Protein AF-A0A842MGD8-F1 (afdb_monomer)

Foldseek 3Di:
DPPVVVVVVVVQVCQQLVVLVVVCVQLVVLVWHKDQPPPDVVLAARMWIDDPVQLEIEREHEGEDQDQKDKDFLSNVVSSVVVQVVSVSRVHYWYKYKYWHDQWHDDPPDTDGDDIDIFIFTDDPVCSVVCHRHMDMQGNPPGDDGHGDDDSGDDPPDDPPDDPDDDDDDDDDD

Sequence (174 aa):
MGDDSAHVSRIRKSRGQGFERDLVKRYRAAGWWSYRTGGNSAYLPDVMATNDSTGELDVVEAKAGAKDHLYVEWDQIERDIFLINGFKRYPKRRIVLAFKFLSKKRKGDGYLRRELREFYKIVPEEMWDSLRGQTICCHYERGNDLPDYSPPFKIKGKRESGAIGSEEDAEIGD

Secondary structure (DSSP, 8-state):
--HHHHHHHHHHHHHHHHHHHHHHHHHHHTT-EEEE---GGGT--SEEEEETTTTEEEEEEEEEESSSEEEE-HHHHHHHHHHHHH-TTSS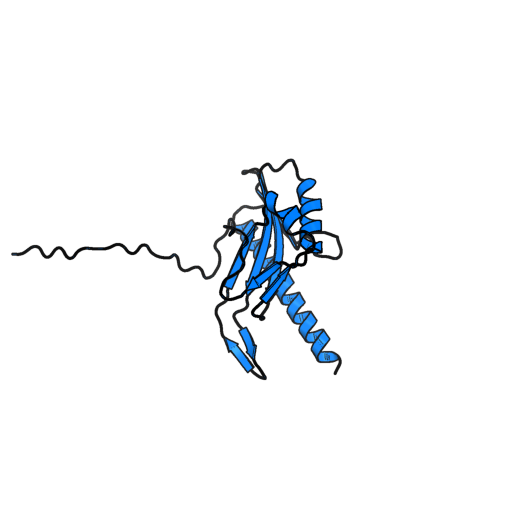EEEEEEEEEE-SEEEETTEEEE---EEEEEEE-GGGTTTTTTPPEEEETTTB-SSPBP--SSPPTT-----------------

Radius of gyration: 19.67 Å; Cα contacts (8 Å, |Δi|>4): 277; chains: 1; bounding box: 51×60×60 Å

Mean predicted aligned error: 8.24 Å

Nearest PDB structures (foldseek):
  1ob8-assembly2_B  TM=8.135E-01  e=5.469E-08  Saccharolobus solfataricus
  1ob9-assembly1_A-2  TM=8.015E-01  e=6.224E-08  Saccharolobus solfataricus
  1ob8-assembly1_A  TM=8.127E-01  e=7.083E-08  Saccharolobus solfataricus
  3ebc-assembly1_A  TM=4.417E-01  e=3.557E-02  Haemophilus influenzae
  7ewx-assembly2_B  TM=4.228E-01  e=2.475E-01  Ebinur lake virus

pLDDT: mean 85.94, std 19.07, range [32.75, 98.62]

Solvent-accessible surface area (backbone atoms only — not comparable to full-atom values): 10153 Å² total; per-residue (Å²): 137,70,64,64,57,56,52,52,50,51,52,46,49,51,45,28,57,49,49,50,54,47,50,30,52,40,39,40,74,51,72,25,51,49,41,74,57,77,26,76,92,70,70,38,44,40,30,42,34,38,32,83,92,79,29,35,35,40,42,29,45,65,46,44,43,48,59,60,64,49,74,47,53,32,74,60,53,53,37,46,51,61,53,58,69,71,48,69,89,34,85,42,71,43,45,33,44,37,37,38,35,46,35,56,22,81,50,88,98,46,71,45,79,52,71,57,45,71,48,43,26,39,60,56,78,91,45,51,76,78,46,60,84,40,70,48,62,35,34,71,91,76,44,53,92,55,53,78,44,85,67,84,44,88,69,80,78,71,74,78,82,71,78,84,75,85,78,79,88,79,86,76,87,132

Structure (mmCIF, N/CA/C/O backbone):
data_AF-A0A842MGD8-F1
#
_entry.id   AF-A0A842MGD8-F1
#
loop_
_atom_site.group_PDB
_atom_site.id
_atom_site.type_symbol
_atom_site.label_atom_id
_atom_site.label_alt_id
_atom_site.label_comp_id
_atom_site.label_asym_id
_atom_site.label_entity_id
_atom_site.label_seq_id
_atom_site.pdbx_PDB_ins_code
_atom_site.Cartn_x
_atom_site.Cartn_y
_atom_site.Cartn_z
_atom_site.occupancy
_atom_site.B_iso_or_equiv
_atom_site.auth_seq_id
_atom_site.auth_comp_id
_atom_site.auth_asym_id
_atom_site.auth_atom_id
_atom_site.pdbx_PDB_model_num
ATOM 1 N N . MET A 1 1 ? 7.700 5.452 -34.662 1.00 44.50 1 MET A N 1
ATOM 2 C CA . MET A 1 1 ? 8.159 5.746 -33.280 1.00 44.50 1 MET A CA 1
ATOM 3 C C . MET A 1 1 ? 7.033 5.825 -32.228 1.00 44.50 1 MET A C 1
ATOM 5 O O . MET A 1 1 ? 7.358 5.961 -31.058 1.00 44.50 1 MET A O 1
ATOM 9 N N . GLY A 1 2 ? 5.737 5.691 -32.570 1.00 46.72 2 GLY A N 1
ATOM 10 C CA . GLY A 1 2 ? 4.627 5.771 -31.591 1.00 46.72 2 GLY A CA 1
ATOM 11 C C . GLY A 1 2 ? 4.174 4.450 -30.937 1.00 46.72 2 GLY A C 1
ATOM 12 O O . GLY A 1 2 ? 3.557 4.484 -29.876 1.00 46.72 2 GLY A O 1
ATOM 13 N N . ASP A 1 3 ? 4.500 3.296 -31.526 1.00 53.97 3 ASP A N 1
ATOM 14 C CA . ASP A 1 3 ? 3.914 1.993 -31.151 1.00 53.97 3 ASP A CA 1
ATOM 15 C C . ASP A 1 3 ? 4.561 1.360 -29.893 1.00 53.97 3 ASP A C 1
ATOM 17 O O . ASP A 1 3 ? 3.893 0.773 -29.036 1.00 53.97 3 ASP A O 1
ATOM 21 N N . ASP A 1 4 ? 5.862 1.595 -29.685 1.00 62.62 4 ASP A N 1
ATOM 22 C CA . ASP A 1 4 ? 6.608 1.062 -28.534 1.00 62.62 4 ASP A CA 1
ATOM 23 C C . ASP A 1 4 ? 6.161 1.653 -27.186 1.00 62.62 4 ASP A C 1
ATOM 25 O O . ASP A 1 4 ? 6.124 0.953 -26.170 1.00 62.62 4 ASP A O 1
ATOM 29 N N . SER A 1 5 ? 5.785 2.936 -27.150 1.00 67.50 5 SER A N 1
ATOM 30 C CA . SER A 1 5 ? 5.379 3.616 -25.909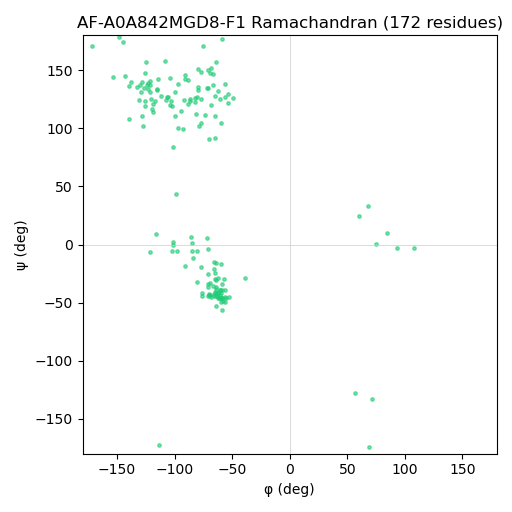 1.00 67.50 5 SER A CA 1
ATOM 31 C C . SER A 1 5 ? 4.025 3.112 -25.397 1.00 67.50 5 SER A C 1
ATOM 33 O O . SER A 1 5 ? 3.871 2.796 -24.210 1.00 67.50 5 SER A O 1
ATOM 35 N N . ALA A 1 6 ? 3.055 2.943 -26.303 1.00 71.25 6 ALA A N 1
ATOM 36 C CA . ALA A 1 6 ? 1.742 2.389 -25.987 1.00 71.25 6 ALA A CA 1
ATOM 37 C C . ALA A 1 6 ? 1.850 0.931 -25.513 1.00 71.25 6 ALA A C 1
ATOM 39 O O . ALA A 1 6 ? 1.243 0.545 -24.506 1.00 71.25 6 ALA A O 1
ATOM 40 N N . HIS A 1 7 ? 2.697 0.137 -26.174 1.00 74.88 7 HIS A N 1
ATOM 41 C CA . HIS A 1 7 ? 2.965 -1.242 -25.788 1.00 74.88 7 HIS A CA 1
ATOM 42 C C . HIS A 1 7 ? 3.596 -1.349 -24.386 1.00 74.88 7 HIS A C 1
ATOM 44 O O . HIS A 1 7 ? 3.125 -2.119 -23.539 1.00 74.88 7 HIS A O 1
ATOM 50 N N . VAL A 1 8 ? 4.609 -0.525 -24.092 1.00 75.06 8 VAL A N 1
ATOM 51 C CA . VAL A 1 8 ? 5.249 -0.457 -22.766 1.00 75.06 8 VAL A CA 1
ATOM 52 C C . VAL A 1 8 ? 4.256 -0.013 -21.687 1.00 75.06 8 VAL A C 1
ATOM 54 O O . VAL A 1 8 ? 4.231 -0.599 -20.600 1.00 75.06 8 VAL A O 1
ATOM 57 N N . SER A 1 9 ? 3.409 0.976 -21.978 1.00 72.81 9 SER A N 1
ATOM 58 C CA . SER A 1 9 ? 2.351 1.437 -21.071 1.00 72.81 9 SER A CA 1
ATOM 59 C C . SER A 1 9 ? 1.359 0.316 -20.737 1.00 72.81 9 SER A C 1
ATOM 61 O O . SER A 1 9 ? 1.092 0.044 -19.562 1.00 72.81 9 SER A O 1
ATOM 63 N N . ARG A 1 10 ? 0.900 -0.432 -21.750 1.00 78.38 10 ARG A N 1
ATOM 64 C CA . ARG A 1 10 ? -0.008 -1.577 -21.579 1.00 78.38 10 ARG A CA 1
ATOM 65 C C . ARG A 1 10 ? 0.598 -2.672 -20.704 1.00 78.38 10 ARG A C 1
ATOM 67 O O . ARG A 1 10 ? -0.073 -3.186 -19.810 1.00 78.38 10 ARG A O 1
ATOM 74 N N . ILE A 1 11 ? 1.875 -2.999 -20.911 1.00 73.44 11 ILE A N 1
ATOM 75 C CA . ILE A 1 11 ? 2.594 -3.981 -20.085 1.00 73.44 11 ILE A CA 1
ATOM 76 C C . ILE A 1 11 ? 2.692 -3.510 -18.629 1.00 73.44 11 ILE A C 1
ATOM 78 O O . ILE A 1 11 ? 2.459 -4.301 -17.713 1.00 73.44 11 ILE A O 1
ATOM 82 N N . ARG A 1 12 ? 3.024 -2.235 -18.388 1.00 76.38 12 ARG A N 1
ATOM 83 C CA . ARG A 1 12 ? 3.081 -1.668 -17.028 1.00 76.38 12 ARG A CA 1
ATOM 84 C C . ARG A 1 12 ? 1.717 -1.737 -16.344 1.00 76.38 12 ARG A C 1
ATOM 86 O O . ARG A 1 12 ? 1.642 -2.216 -15.216 1.00 76.38 12 ARG A O 1
ATOM 93 N N . LYS A 1 13 ? 0.650 -1.352 -17.050 1.00 78.25 13 LYS A N 1
ATOM 94 C CA . LYS A 1 13 ? -0.730 -1.424 -16.553 1.00 78.25 13 LYS A CA 1
ATOM 95 C C . LYS A 1 13 ? -1.137 -2.858 -16.215 1.00 78.25 13 LYS A C 1
ATOM 97 O O . LYS A 1 13 ? -1.642 -3.105 -15.129 1.00 78.25 13 LYS A O 1
ATOM 102 N N . SER A 1 14 ? -0.845 -3.816 -17.095 1.00 80.81 14 SER A N 1
ATOM 103 C CA . SER A 1 14 ? -1.124 -5.236 -16.846 1.00 80.81 14 SER A CA 1
ATOM 104 C C . SER A 1 14 ? -0.385 -5.769 -15.611 1.00 80.81 14 SER A C 1
ATOM 106 O O . SER A 1 14 ? -0.969 -6.517 -14.829 1.00 80.81 14 SER A O 1
ATOM 108 N N . ARG A 1 15 ? 0.871 -5.358 -15.391 1.00 85.75 15 ARG A N 1
ATOM 109 C CA . ARG A 1 15 ? 1.654 -5.743 -14.204 1.00 85.75 15 ARG A CA 1
ATOM 110 C C . ARG A 1 15 ? 1.074 -5.170 -12.911 1.00 85.75 15 ARG A C 1
ATOM 112 O O . ARG A 1 15 ? 0.973 -5.919 -11.944 1.00 85.75 15 ARG A O 1
ATOM 119 N N . GLY A 1 16 ? 0.682 -3.893 -12.911 1.00 85.75 16 GLY A N 1
ATOM 120 C CA . GLY A 1 16 ? -0.007 -3.254 -11.781 1.00 85.75 16 GLY A CA 1
ATOM 121 C C . GLY A 1 16 ? -1.308 -3.980 -11.444 1.00 85.75 16 GLY A C 1
ATOM 122 O O . GLY A 1 16 ? -1.423 -4.573 -10.377 1.00 85.75 16 GLY A O 1
ATOM 123 N N . GLN A 1 17 ? -2.198 -4.116 -12.431 1.00 88.69 17 GLN A N 1
ATOM 124 C CA . GLN A 1 17 ? -3.474 -4.820 -12.264 1.00 88.69 17 GLN A CA 1
ATOM 125 C C . GLN A 1 17 ? -3.302 -6.285 -11.841 1.00 88.69 17 GLN A C 1
ATOM 127 O O . GLN A 1 17 ? -4.132 -6.836 -11.117 1.00 88.69 17 GLN A O 1
ATOM 132 N N . GLY A 1 18 ? -2.240 -6.944 -12.308 1.00 93.69 18 GLY A N 1
ATOM 133 C CA . GLY A 1 18 ? -1.882 -8.292 -11.883 1.00 93.69 18 GLY A CA 1
ATOM 134 C C . GLY A 1 18 ? -1.491 -8.352 -10.407 1.00 93.69 18 GLY A C 1
ATOM 135 O O . GLY A 1 18 ? -1.906 -9.277 -9.712 1.00 93.69 18 GLY A O 1
ATOM 136 N N . PHE A 1 19 ? -0.734 -7.366 -9.918 1.00 95.56 19 PHE A N 1
ATOM 137 C CA . PHE A 1 19 ? -0.349 -7.282 -8.512 1.00 95.56 19 PHE A CA 1
ATOM 138 C C . PHE A 1 19 ? -1.540 -6.966 -7.603 1.00 95.56 19 PHE A C 1
ATOM 140 O O . PHE A 1 19 ? -1.733 -7.666 -6.616 1.00 95.56 19 PHE A O 1
ATOM 147 N N . GLU A 1 20 ? -2.408 -6.030 -7.984 1.00 95.75 20 GLU A N 1
ATOM 148 C CA . GLU A 1 20 ? -3.653 -5.741 -7.255 1.00 95.75 20 GLU A CA 1
ATOM 149 C C . GLU A 1 20 ? -4.528 -6.997 -7.087 1.00 95.75 20 GLU A C 1
ATOM 151 O O . GLU A 1 20 ? -5.019 -7.303 -6.001 1.00 95.75 20 GLU A O 1
ATOM 156 N N . ARG A 1 21 ? -4.706 -7.780 -8.164 1.00 96.38 21 ARG A N 1
ATOM 157 C CA . ARG A 1 21 ? -5.477 -9.037 -8.119 1.00 96.38 21 ARG A CA 1
ATOM 158 C C . ARG A 1 21 ? -4.833 -10.078 -7.205 1.00 96.38 21 ARG A C 1
ATOM 160 O O . ARG A 1 21 ? -5.548 -10.858 -6.581 1.00 96.38 21 ARG A O 1
ATOM 167 N N . ASP A 1 22 ? -3.507 -10.130 -7.173 1.00 97.12 22 ASP A N 1
ATOM 168 C CA . ASP A 1 22 ? -2.735 -11.026 -6.310 1.00 97.12 22 ASP A CA 1
ATOM 169 C C . ASP A 1 22 ? -2.890 -10.624 -4.834 1.00 97.12 22 ASP A C 1
ATOM 171 O O . ASP A 1 22 ? -3.210 -11.481 -4.017 1.00 97.12 22 ASP A O 1
ATOM 175 N N . LEU A 1 23 ? -2.802 -9.330 -4.505 1.00 97.75 23 LEU A N 1
ATOM 176 C CA . LEU A 1 23 ? -3.056 -8.814 -3.152 1.00 97.75 23 LEU A CA 1
ATOM 177 C C . LEU A 1 23 ? -4.452 -9.192 -2.650 1.00 97.75 23 LEU A C 1
ATOM 179 O O . LEU A 1 23 ? -4.567 -9.784 -1.579 1.00 97.75 23 LEU A O 1
ATOM 183 N N . VAL A 1 24 ? -5.499 -8.960 -3.451 1.00 98.25 24 VAL A N 1
ATOM 184 C CA . VAL A 1 24 ? -6.872 -9.348 -3.081 1.00 98.25 24 VAL A CA 1
ATOM 185 C C . VAL A 1 24 ? -6.979 -10.839 -2.771 1.00 98.25 24 VAL A C 1
ATOM 187 O O . VAL A 1 24 ? -7.589 -11.227 -1.776 1.00 98.25 24 VAL A O 1
ATOM 190 N N . LYS A 1 25 ? -6.378 -11.698 -3.603 1.00 98.25 25 LYS A N 1
ATOM 191 C CA . LYS A 1 25 ? -6.383 -13.149 -3.366 1.00 98.25 25 LYS A CA 1
ATOM 192 C C . LYS A 1 25 ? -5.671 -13.512 -2.065 1.00 98.25 25 LYS A C 1
ATOM 194 O O . LYS A 1 25 ? -6.159 -14.376 -1.345 1.00 98.25 25 LYS A O 1
ATOM 199 N N . ARG A 1 26 ? -4.539 -12.871 -1.768 1.00 98.06 26 ARG A N 1
ATOM 200 C CA . ARG A 1 26 ? -3.745 -13.145 -0.564 1.00 98.06 26 ARG A CA 1
ATOM 201 C C . ARG A 1 26 ? -4.446 -12.678 0.712 1.00 98.06 26 ARG A C 1
ATOM 203 O O . ARG A 1 26 ? -4.488 -13.449 1.662 1.00 98.06 26 ARG A O 1
ATOM 210 N N . TYR A 1 27 ? -5.059 -11.492 0.716 1.00 98.44 27 TYR A N 1
ATOM 211 C CA . TYR A 1 27 ? -5.915 -11.044 1.823 1.00 98.44 27 TYR A CA 1
ATOM 212 C C . TYR A 1 27 ? -7.077 -12.016 2.062 1.00 98.44 27 TYR A C 1
ATOM 214 O O . TYR A 1 27 ? -7.274 -12.475 3.183 1.00 98.44 27 TYR A O 1
ATOM 222 N N . ARG A 1 28 ? -7.792 -12.414 1.000 1.00 98.25 28 ARG A N 1
ATOM 223 C CA . ARG A 1 28 ? -8.892 -13.390 1.107 1.00 98.25 28 ARG A CA 1
ATOM 224 C C . ARG A 1 28 ? -8.437 -14.739 1.649 1.00 98.25 28 ARG A C 1
ATOM 226 O O . ARG A 1 28 ? -9.111 -15.314 2.495 1.00 98.25 28 ARG A O 1
ATOM 233 N N . ALA A 1 29 ? -7.281 -15.228 1.208 1.00 97.75 29 ALA A N 1
ATOM 234 C CA . ALA A 1 29 ? -6.696 -16.461 1.731 1.00 97.75 29 ALA A CA 1
ATOM 235 C C . ALA A 1 29 ? -6.300 -16.356 3.216 1.00 97.75 29 ALA A C 1
ATOM 237 O O . ALA A 1 29 ? -6.255 -17.372 3.899 1.00 97.75 29 ALA A O 1
ATOM 238 N N . ALA A 1 30 ? -6.044 -15.144 3.716 1.00 97.25 30 ALA A N 1
ATOM 239 C CA . ALA A 1 30 ? -5.808 -14.862 5.130 1.00 97.25 30 ALA A CA 1
ATOM 240 C C . ALA A 1 30 ? -7.100 -14.637 5.944 1.00 97.25 30 ALA A C 1
ATOM 242 O O . ALA A 1 30 ? -7.026 -14.252 7.107 1.00 97.25 30 ALA A O 1
ATOM 243 N N . GLY A 1 31 ? -8.281 -14.837 5.347 1.00 97.38 31 GLY A N 1
ATOM 244 C CA . GLY A 1 31 ? -9.574 -14.656 6.015 1.00 97.38 31 GLY A CA 1
ATOM 245 C C . GLY A 1 31 ? -10.101 -13.218 6.021 1.00 97.38 31 GLY A C 1
ATOM 246 O O . GLY A 1 31 ? -11.080 -12.939 6.705 1.00 97.38 31 GLY A O 1
ATOM 247 N N . TRP A 1 32 ? -9.482 -12.305 5.269 1.00 98.38 32 TRP A N 1
ATOM 248 C CA . TRP A 1 32 ? -9.936 -10.917 5.154 1.00 98.38 32 TRP A CA 1
ATOM 249 C C . TRP A 1 32 ? -10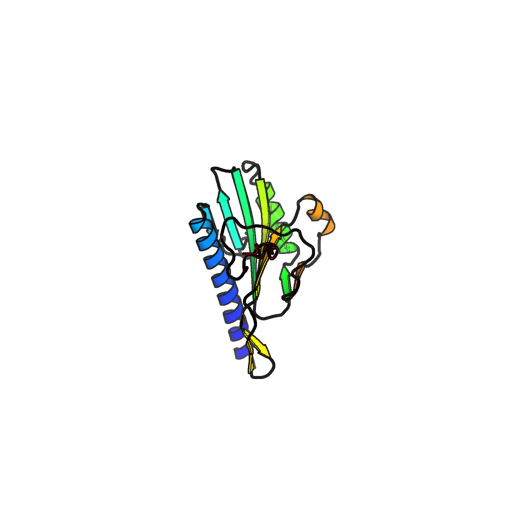.910 -10.751 3.988 1.00 98.38 32 TRP A C 1
ATOM 251 O O . TRP A 1 32 ? -10.733 -11.337 2.916 1.00 98.38 32 TRP A O 1
ATOM 261 N N . TRP A 1 33 ? -11.891 -9.865 4.134 1.00 98.25 33 TRP A N 1
ATOM 262 C CA . TRP A 1 33 ? -12.624 -9.352 2.982 1.00 98.25 33 TRP A CA 1
ATOM 263 C C . TRP A 1 33 ? -11.707 -8.426 2.198 1.00 98.25 33 TRP A C 1
ATOM 265 O O . TRP A 1 33 ? -11.013 -7.606 2.783 1.00 98.25 33 TRP A O 1
ATOM 275 N N . SER A 1 34 ? -11.657 -8.549 0.871 1.00 98.00 34 SER A N 1
ATOM 276 C CA . SER A 1 34 ? -10.807 -7.672 0.062 1.00 98.00 34 SER A CA 1
ATOM 277 C C . SER A 1 34 ? -11.320 -7.507 -1.360 1.00 98.00 34 SER A C 1
ATOM 279 O O . SER A 1 34 ? -11.844 -8.458 -1.956 1.00 98.00 34 SER A O 1
ATOM 281 N N . TYR A 1 35 ? -11.154 -6.302 -1.904 1.00 96.31 35 TYR A N 1
ATOM 282 C CA . TYR A 1 35 ? -11.670 -5.886 -3.203 1.00 96.31 35 TYR A CA 1
ATOM 283 C C . TYR A 1 35 ? -10.684 -4.959 -3.908 1.00 96.31 35 TYR A C 1
ATOM 285 O O . TYR A 1 35 ? -10.024 -4.139 -3.276 1.00 96.31 35 TYR A O 1
ATOM 293 N N . ARG A 1 36 ? -10.623 -5.071 -5.240 1.00 94.69 36 ARG A N 1
ATOM 294 C CA . ARG A 1 36 ? -10.023 -4.028 -6.077 1.00 94.69 36 ARG A CA 1
ATOM 295 C C . ARG A 1 36 ? -11.046 -2.921 -6.241 1.00 94.69 36 ARG A C 1
ATOM 297 O O . ARG A 1 36 ? -12.187 -3.208 -6.598 1.00 94.69 36 ARG A O 1
ATOM 304 N N . THR A 1 37 ? -10.620 -1.689 -6.049 1.00 88.88 37 THR A N 1
ATOM 305 C CA . THR A 1 37 ? -11.494 -0.510 -6.052 1.00 88.88 37 THR A CA 1
ATOM 306 C C . THR A 1 37 ? -11.443 0.276 -7.363 1.00 88.88 37 THR A C 1
ATOM 308 O O . THR A 1 37 ? -12.165 1.247 -7.536 1.00 88.88 37 THR A O 1
ATOM 311 N N . GLY A 1 38 ? -10.672 -0.198 -8.348 1.00 69.75 38 GLY A N 1
ATOM 312 C CA . GLY A 1 38 ? -10.713 0.309 -9.726 1.00 69.75 38 GLY A CA 1
ATOM 313 C C . GLY A 1 38 ? -9.704 1.417 -10.050 1.00 69.75 38 GLY A C 1
ATOM 314 O O . GLY A 1 38 ? -9.600 1.777 -11.222 1.00 69.75 38 GLY A O 1
ATOM 315 N N . GLY A 1 39 ? -8.913 1.874 -9.071 1.00 62.97 39 GLY A N 1
ATOM 316 C CA . GLY A 1 39 ? -7.813 2.830 -9.244 1.00 62.97 39 GLY A CA 1
ATOM 317 C C . GLY A 1 39 ? -8.251 4.261 -9.601 1.00 62.97 39 GLY A C 1
ATOM 318 O O . GLY A 1 39 ? -9.442 4.576 -9.644 1.00 62.97 39 GLY A O 1
ATOM 319 N N . ASN A 1 40 ? -7.263 5.126 -9.885 1.00 58.06 40 ASN A N 1
ATOM 320 C CA . ASN A 1 40 ? -7.338 6.603 -9.964 1.00 58.06 40 ASN A CA 1
ATOM 321 C C . ASN A 1 40 ? -8.594 7.252 -10.585 1.00 58.06 40 ASN A C 1
ATOM 323 O O . ASN A 1 40 ? -8.915 8.375 -10.211 1.00 58.06 40 ASN A O 1
ATOM 327 N N . SER A 1 41 ? -9.306 6.615 -11.522 1.00 58.31 41 SER A N 1
ATOM 328 C CA . SER A 1 41 ? -10.481 7.220 -12.176 1.00 58.31 41 SER A CA 1
ATOM 329 C C . SER A 1 41 ? -11.674 7.458 -11.242 1.00 58.31 41 SER A C 1
ATOM 331 O O . SER A 1 41 ? -12.581 8.191 -11.619 1.00 58.31 41 SER A O 1
ATOM 333 N N . ALA A 1 42 ? -11.684 6.848 -10.053 1.00 64.12 42 ALA A N 1
ATOM 334 C CA . ALA A 1 42 ? -12.774 6.960 -9.081 1.00 64.12 42 ALA A CA 1
ATOM 335 C C . ALA A 1 42 ? -12.371 7.636 -7.758 1.00 64.12 42 ALA A C 1
ATOM 337 O O . ALA A 1 42 ? -13.158 7.619 -6.819 1.00 64.12 42 ALA A O 1
ATOM 338 N N . TYR A 1 43 ? -11.166 8.217 -7.662 1.00 76.38 43 TYR A N 1
ATOM 339 C CA . TYR A 1 43 ? -10.643 8.760 -6.397 1.00 76.38 43 TYR A CA 1
ATOM 340 C C . TYR A 1 43 ? -10.497 7.707 -5.272 1.00 76.38 43 TYR A C 1
ATOM 342 O O . TYR A 1 43 ? -10.507 8.038 -4.090 1.00 76.38 43 TYR A O 1
ATOM 350 N N . LEU A 1 44 ? -10.360 6.431 -5.647 1.00 89.69 44 LEU A N 1
ATOM 351 C CA . LEU A 1 44 ? -10.261 5.294 -4.734 1.00 89.69 44 LEU A CA 1
ATOM 352 C C . LEU A 1 44 ? -8.835 4.716 -4.703 1.00 89.69 44 LEU A C 1
ATOM 354 O O . LEU A 1 44 ? -8.118 4.865 -5.700 1.00 89.69 44 LEU A O 1
ATOM 358 N N . PRO A 1 45 ? -8.463 4.001 -3.623 1.00 93.12 45 PRO A N 1
ATOM 359 C CA . PRO A 1 45 ? -7.240 3.200 -3.563 1.00 93.12 45 PRO A CA 1
ATOM 360 C C . PRO A 1 45 ? -7.210 2.129 -4.658 1.00 93.12 45 PRO A C 1
ATOM 362 O O . PRO A 1 45 ? -8.188 1.903 -5.385 1.00 93.12 45 PRO A O 1
ATOM 365 N N . ASP A 1 46 ? -6.111 1.387 -4.740 1.00 94.81 46 ASP A N 1
ATOM 366 C CA . ASP A 1 46 ? -6.025 0.212 -5.603 1.00 94.81 46 ASP A CA 1
ATOM 367 C C . ASP A 1 46 ? -6.773 -0.994 -5.007 1.00 94.81 46 ASP A C 1
ATOM 369 O O . ASP A 1 46 ? -7.504 -1.708 -5.713 1.00 94.81 46 ASP A O 1
ATOM 373 N N . VAL A 1 47 ? -6.595 -1.226 -3.701 1.00 96.75 47 VAL A N 1
ATOM 374 C CA . VAL A 1 47 ? -7.216 -2.325 -2.951 1.00 96.75 47 VAL A CA 1
ATOM 375 C C . VAL A 1 47 ? -7.710 -1.835 -1.591 1.00 96.75 47 VAL A C 1
ATOM 377 O O . VAL A 1 47 ? -7.022 -1.102 -0.890 1.00 96.75 47 VAL A O 1
ATOM 380 N N . MET A 1 48 ? -8.883 -2.313 -1.182 1.00 97.31 48 MET A N 1
ATOM 381 C CA . MET A 1 48 ? -9.345 -2.237 0.205 1.00 97.31 48 MET A CA 1
ATOM 382 C C . MET A 1 48 ? -9.462 -3.641 0.787 1.00 97.31 48 MET A C 1
ATOM 384 O O . MET A 1 48 ? -9.880 -4.573 0.086 1.00 97.31 48 MET A O 1
ATOM 388 N N . ALA A 1 49 ? -9.112 -3.799 2.061 1.00 98.25 49 ALA A N 1
ATOM 389 C CA . ALA A 1 49 ? -9.301 -5.041 2.793 1.00 98.25 49 ALA A CA 1
ATOM 390 C C . ALA A 1 49 ? -9.779 -4.790 4.225 1.00 98.25 49 ALA A C 1
ATOM 392 O O . ALA A 1 49 ? -9.248 -3.920 4.907 1.00 98.25 49 ALA A O 1
ATOM 393 N N . THR A 1 50 ? -10.757 -5.562 4.691 1.00 98.31 50 THR A N 1
ATOM 394 C CA . THR A 1 50 ? -11.304 -5.461 6.045 1.00 98.31 50 THR A CA 1
ATOM 395 C C . THR A 1 50 ? -11.260 -6.800 6.759 1.00 98.31 50 THR A C 1
ATOM 397 O O . THR A 1 50 ? -11.392 -7.869 6.154 1.00 98.31 50 THR A O 1
ATOM 400 N N . ASN A 1 51 ? -11.083 -6.733 8.071 1.00 97.62 51 ASN A N 1
ATOM 401 C CA . ASN A 1 51 ? -11.270 -7.855 8.967 1.00 97.62 51 ASN A CA 1
ATOM 402 C C . ASN A 1 51 ? -12.225 -7.433 10.078 1.00 97.62 51 ASN A C 1
ATOM 404 O O . ASN A 1 51 ? -11.846 -6.743 11.024 1.00 97.62 51 ASN A O 1
ATOM 408 N N . ASP A 1 52 ? -13.476 -7.861 9.952 1.00 90.81 52 ASP A N 1
ATOM 409 C CA . ASP A 1 52 ? -14.541 -7.464 10.872 1.00 90.81 52 ASP A CA 1
ATOM 410 C C . ASP A 1 52 ? -14.367 -8.103 12.255 1.00 90.81 52 ASP A C 1
ATOM 412 O O . ASP A 1 52 ? -14.798 -7.533 13.254 1.00 90.81 52 ASP A O 1
ATOM 416 N N . SER A 1 53 ? -13.688 -9.256 12.329 1.00 93.75 53 SER A N 1
ATOM 417 C CA . SER A 1 53 ? -13.416 -9.941 13.598 1.00 93.75 53 SER A CA 1
ATOM 418 C C . SER A 1 53 ? -12.385 -9.201 14.454 1.00 93.75 53 SER A C 1
ATOM 420 O O . SER A 1 53 ? -12.505 -9.188 15.677 1.00 93.75 53 SER A O 1
ATOM 422 N N . THR A 1 54 ? -11.405 -8.543 13.824 1.00 95.19 54 THR A N 1
ATOM 423 C CA . THR A 1 54 ? -10.363 -7.757 14.507 1.00 95.19 54 THR A CA 1
ATOM 424 C C . THR A 1 54 ? -10.605 -6.246 14.443 1.00 95.19 54 THR A C 1
ATOM 426 O O . THR A 1 54 ? -9.881 -5.481 15.079 1.00 95.19 54 THR A O 1
ATOM 429 N N . GLY A 1 55 ? -11.622 -5.795 13.701 1.00 96.81 55 GLY A N 1
ATOM 430 C CA . GLY A 1 55 ? -11.922 -4.377 13.509 1.00 96.81 55 GLY A CA 1
ATOM 431 C C . GLY A 1 55 ? -10.855 -3.640 12.694 1.00 96.81 55 GLY A C 1
ATOM 432 O O . GLY A 1 55 ? -10.588 -2.462 12.947 1.00 96.81 55 GLY A O 1
ATOM 433 N N . GLU A 1 56 ? -10.229 -4.319 11.732 1.00 98.06 56 GLU A N 1
ATOM 434 C CA . GLU A 1 56 ? -9.141 -3.763 10.927 1.00 98.06 56 GLU A CA 1
ATOM 435 C C . GLU A 1 56 ? -9.584 -3.370 9.511 1.00 98.06 56 GLU A C 1
ATOM 437 O O . GLU A 1 56 ? -10.366 -4.072 8.872 1.00 98.06 56 GLU A O 1
ATOM 442 N N . LEU A 1 57 ? -9.029 -2.267 9.007 1.00 98.06 57 LEU A N 1
ATOM 443 C CA . LEU A 1 57 ? -9.154 -1.803 7.627 1.00 98.06 57 LEU A CA 1
ATOM 444 C C . LEU A 1 57 ? -7.768 -1.455 7.074 1.00 98.06 57 LEU A C 1
ATOM 446 O O . LEU A 1 57 ? -7.077 -0.593 7.616 1.00 98.06 57 LEU A O 1
ATOM 450 N N . ASP A 1 58 ? -7.413 -2.069 5.952 1.00 98.44 58 ASP A N 1
ATOM 451 C CA . ASP A 1 58 ? -6.270 -1.686 5.134 1.00 98.44 58 ASP A CA 1
ATOM 452 C C . ASP A 1 58 ? -6.760 -1.014 3.848 1.00 98.44 58 ASP A C 1
ATOM 454 O O . ASP A 1 58 ? -7.534 -1.588 3.073 1.00 98.44 58 ASP A O 1
ATOM 458 N N . VAL A 1 59 ? -6.269 0.199 3.616 1.00 97.44 59 VAL A N 1
ATOM 459 C CA . VAL A 1 59 ? -6.357 0.927 2.351 1.00 97.44 59 VAL A CA 1
ATOM 460 C C . VAL A 1 59 ? -4.995 0.804 1.681 1.00 97.44 59 VAL A C 1
ATOM 462 O O . VAL A 1 59 ? -3.988 1.178 2.276 1.00 97.44 59 VAL A O 1
ATOM 465 N N . VAL A 1 60 ? -4.940 0.204 0.495 1.00 97.88 60 VAL A N 1
ATOM 466 C CA . VAL A 1 60 ? -3.683 -0.226 -0.121 1.00 97.88 60 VAL A CA 1
ATOM 467 C C . VAL A 1 60 ? -3.475 0.451 -1.471 1.00 97.88 60 VAL A C 1
ATOM 469 O O . VAL A 1 60 ? -4.281 0.281 -2.389 1.00 97.88 60 VAL A O 1
ATOM 472 N N . GLU A 1 61 ? -2.330 1.113 -1.613 1.00 97.25 61 GLU A N 1
ATOM 473 C CA . GLU A 1 61 ? -1.802 1.642 -2.872 1.00 97.25 61 GLU A CA 1
ATOM 474 C C . GLU A 1 61 ? -0.679 0.715 -3.366 1.00 97.25 61 GLU A C 1
ATOM 476 O O . GLU A 1 61 ? 0.285 0.435 -2.644 1.00 97.25 61 GLU A O 1
ATOM 481 N N . ALA A 1 62 ? -0.796 0.189 -4.588 1.00 96.62 62 ALA A N 1
ATOM 482 C CA . ALA A 1 62 ? 0.020 -0.921 -5.069 1.00 96.62 62 ALA A CA 1
ATOM 483 C C . ALA A 1 62 ? 0.849 -0.549 -6.307 1.00 96.62 62 ALA A C 1
ATOM 485 O O . ALA A 1 62 ? 0.349 -0.350 -7.414 1.00 96.62 62 ALA A O 1
ATOM 486 N N . LYS A 1 63 ? 2.178 -0.578 -6.177 1.00 96.56 63 LYS A N 1
ATOM 487 C CA . LYS A 1 63 ? 3.108 -0.342 -7.291 1.00 96.56 63 LYS A CA 1
ATOM 488 C C . LYS A 1 63 ? 3.855 -1.615 -7.661 1.00 96.56 63 LYS A C 1
ATOM 490 O O . LYS A 1 63 ? 4.515 -2.232 -6.832 1.00 96.56 63 LYS A O 1
ATOM 495 N N . ALA A 1 64 ? 3.830 -1.981 -8.943 1.00 95.94 64 ALA A N 1
ATOM 496 C CA . ALA A 1 64 ? 4.612 -3.097 -9.472 1.00 95.94 64 ALA A CA 1
ATOM 497 C C . ALA A 1 64 ? 5.464 -2.678 -10.673 1.00 95.94 64 ALA A C 1
ATOM 499 O O . ALA A 1 64 ? 4.981 -2.033 -11.608 1.00 95.94 64 ALA A O 1
ATOM 500 N N . GLY A 1 65 ? 6.734 -3.087 -10.707 1.00 94.56 65 GLY A N 1
ATOM 501 C CA . GLY A 1 65 ? 7.602 -2.718 -11.820 1.00 94.56 65 GLY A CA 1
ATOM 502 C C . GLY A 1 65 ? 8.969 -3.388 -11.867 1.00 94.56 65 GLY A C 1
ATOM 503 O O . GLY A 1 65 ? 9.409 -4.086 -10.963 1.00 94.56 65 GLY A O 1
ATOM 504 N N . ALA A 1 66 ? 9.641 -3.177 -12.997 1.00 91.94 66 ALA A N 1
ATOM 505 C CA . ALA A 1 66 ? 10.966 -3.725 -13.295 1.00 91.94 66 ALA A CA 1
ATOM 506 C C . ALA A 1 66 ? 12.105 -2.705 -13.099 1.00 91.94 66 ALA A C 1
ATOM 508 O O . ALA A 1 66 ? 13.262 -3.029 -13.348 1.00 91.94 66 ALA A O 1
ATOM 509 N N . LYS A 1 67 ? 11.781 -1.469 -12.693 1.00 92.62 67 LYS A N 1
ATOM 510 C CA . LYS A 1 67 ? 12.765 -0.433 -12.346 1.00 92.62 67 LYS A CA 1
ATOM 511 C C . LYS A 1 67 ? 13.381 -0.722 -10.974 1.00 92.62 67 LYS A C 1
ATOM 513 O O . LYS A 1 67 ? 12.906 -1.608 -10.268 1.00 92.62 67 LYS A O 1
ATOM 518 N N . ASP A 1 68 ? 14.422 0.014 -10.607 1.00 95.00 68 ASP A N 1
ATOM 519 C CA . ASP A 1 68 ? 14.998 -0.052 -9.251 1.00 95.00 68 ASP A CA 1
ATOM 520 C C . ASP A 1 68 ? 14.267 0.846 -8.258 1.00 95.00 68 ASP A C 1
ATOM 522 O O . ASP A 1 68 ? 14.467 0.713 -7.060 1.00 95.00 68 ASP A O 1
ATOM 526 N N . HIS A 1 69 ? 13.396 1.719 -8.764 1.00 97.00 69 HIS A N 1
ATOM 527 C CA . HIS A 1 69 ? 12.610 2.647 -7.972 1.00 97.00 69 HIS A CA 1
ATOM 528 C C . HIS A 1 69 ? 11.140 2.553 -8.373 1.00 97.00 69 HIS A C 1
ATOM 530 O O . HIS A 1 69 ? 10.813 2.479 -9.567 1.00 97.00 69 HIS A O 1
ATOM 536 N N . LEU A 1 70 ? 10.271 2.550 -7.371 1.00 97.62 70 LEU A N 1
ATOM 537 C CA . LEU A 1 70 ? 8.826 2.681 -7.507 1.00 97.62 70 LEU A CA 1
ATOM 538 C C . LEU A 1 70 ? 8.381 3.879 -6.675 1.00 97.62 70 LEU A C 1
ATOM 540 O O . LEU A 1 70 ? 8.887 4.078 -5.576 1.00 97.62 7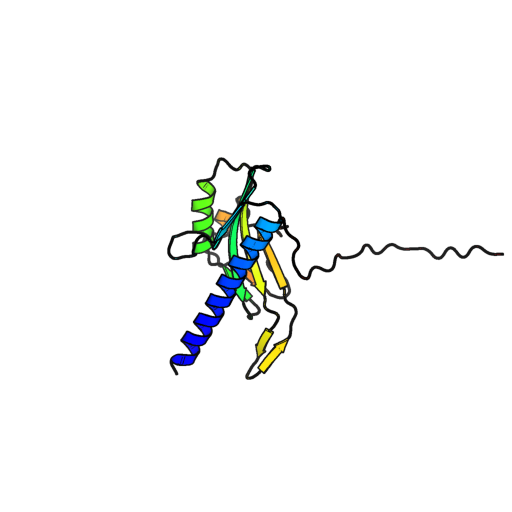0 LEU A O 1
ATOM 544 N N . TYR A 1 71 ? 7.453 4.659 -7.217 1.00 97.62 71 TYR A N 1
ATOM 545 C CA . TYR A 1 71 ? 7.038 5.934 -6.645 1.00 97.62 71 TYR A CA 1
ATOM 546 C C . TYR A 1 71 ? 5.545 5.909 -6.343 1.00 97.62 71 TYR A C 1
ATOM 548 O O . TYR A 1 71 ? 4.778 5.348 -7.133 1.00 97.62 71 TYR A O 1
ATOM 556 N N . VAL A 1 72 ? 5.165 6.503 -5.218 1.00 96.88 72 VAL A N 1
ATOM 557 C CA . VAL A 1 72 ? 3.786 6.839 -4.862 1.00 96.88 72 VAL A CA 1
ATOM 558 C C . VAL A 1 72 ? 3.735 8.349 -4.697 1.00 96.88 72 VAL A C 1
ATOM 560 O O . VAL A 1 72 ? 4.489 8.910 -3.901 1.00 96.88 72 VAL A O 1
ATOM 563 N N . GLU A 1 73 ? 2.888 8.996 -5.484 1.00 96.00 73 GLU A N 1
ATOM 564 C CA . GLU A 1 73 ? 2.720 10.447 -5.437 1.00 96.00 73 GLU A CA 1
ATOM 565 C C . GLU A 1 73 ? 1.820 10.848 -4.255 1.00 96.00 73 GLU A C 1
ATOM 567 O O . GLU A 1 73 ? 0.947 10.079 -3.839 1.00 96.00 73 GLU A O 1
ATOM 572 N N . TRP A 1 74 ? 2.031 12.049 -3.703 1.00 95.75 74 TRP A N 1
ATOM 573 C CA . TRP A 1 74 ? 1.268 12.539 -2.546 1.00 95.75 74 TRP A CA 1
ATOM 574 C C . TRP A 1 74 ? -0.242 12.545 -2.789 1.00 95.75 74 TRP A C 1
ATOM 576 O O . TRP A 1 74 ? -1.004 12.185 -1.900 1.00 95.75 74 TRP A O 1
ATOM 586 N N . ASP A 1 75 ? -0.678 12.911 -3.993 1.00 94.56 75 ASP A N 1
ATOM 587 C CA . ASP A 1 75 ? -2.096 12.954 -4.354 1.00 94.56 75 ASP A CA 1
ATOM 588 C C . ASP A 1 75 ? -2.783 11.595 -4.142 1.00 94.56 75 ASP A C 1
ATOM 590 O O . ASP A 1 75 ? -3.970 11.545 -3.843 1.00 94.56 75 ASP A O 1
ATOM 594 N N . GLN A 1 76 ? -2.054 10.485 -4.277 1.00 94.06 76 GLN A N 1
ATOM 595 C CA . GLN A 1 76 ? -2.573 9.144 -4.014 1.00 94.06 76 GLN A CA 1
ATOM 596 C C . GLN A 1 76 ? -2.781 8.913 -2.518 1.00 94.06 76 GLN A C 1
ATOM 598 O O . GLN A 1 76 ? -3.841 8.454 -2.105 1.00 94.06 76 GLN A O 1
ATOM 603 N N . ILE A 1 77 ? -1.804 9.315 -1.710 1.00 95.88 77 ILE A N 1
ATOM 604 C CA . ILE A 1 77 ? -1.853 9.198 -0.251 1.00 95.88 77 ILE A CA 1
ATOM 605 C C . ILE A 1 77 ? -2.953 10.099 0.314 1.00 95.88 77 ILE A C 1
ATOM 607 O O . ILE A 1 77 ? -3.722 9.674 1.166 1.00 95.88 77 ILE A O 1
ATOM 611 N N . GLU A 1 78 ? -3.080 11.324 -0.193 1.00 95.56 78 GLU A N 1
ATOM 612 C CA . GLU A 1 78 ? -4.115 12.276 0.212 1.00 95.56 78 GLU A CA 1
ATOM 613 C C . GLU A 1 78 ? -5.529 11.727 -0.027 1.00 95.56 78 GLU A C 1
ATOM 615 O O . GLU A 1 78 ? -6.414 11.884 0.819 1.00 95.56 78 GLU A O 1
ATOM 620 N N . ARG A 1 79 ? -5.742 11.019 -1.142 1.00 93.31 79 ARG A N 1
ATOM 621 C CA . ARG A 1 79 ? -7.009 10.324 -1.412 1.00 93.31 79 ARG A CA 1
ATOM 622 C C . ARG A 1 79 ? -7.285 9.216 -0.410 1.00 93.31 79 ARG A C 1
ATOM 624 O O . ARG A 1 79 ? -8.405 9.117 0.096 1.00 93.31 79 ARG A O 1
ATOM 631 N N . ASP A 1 80 ? -6.272 8.418 -0.100 1.00 95.31 80 ASP A N 1
ATOM 632 C CA . ASP A 1 80 ? -6.388 7.337 0.874 1.00 95.31 80 ASP A CA 1
ATOM 633 C C . ASP A 1 80 ? -6.673 7.881 2.281 1.00 95.31 80 ASP A C 1
ATOM 635 O O . ASP A 1 80 ? -7.520 7.330 2.984 1.00 95.31 80 ASP A O 1
ATOM 639 N N . ILE A 1 81 ? -6.055 9.007 2.662 1.00 96.19 81 ILE A N 1
ATOM 640 C CA . ILE A 1 81 ? -6.335 9.744 3.906 1.00 96.19 81 ILE A CA 1
ATOM 641 C C . ILE A 1 81 ? -7.796 10.202 3.948 1.00 96.19 81 ILE A C 1
ATOM 643 O O . ILE A 1 81 ? -8.499 9.984 4.939 1.00 96.19 81 ILE A O 1
ATOM 647 N N . PHE A 1 82 ? -8.278 10.835 2.877 1.00 93.81 82 PHE A N 1
ATOM 648 C CA . PHE A 1 82 ? -9.661 11.302 2.809 1.00 93.81 82 PHE A CA 1
ATOM 649 C C . PHE A 1 82 ? -10.650 10.143 2.978 1.00 93.81 82 PHE A C 1
ATOM 651 O O . PHE A 1 82 ? -11.583 10.228 3.780 1.00 93.81 82 PHE A O 1
ATOM 658 N N . LEU A 1 83 ? -10.410 9.035 2.273 1.00 93.00 83 LEU A N 1
ATOM 659 C CA . LEU A 1 83 ? -11.247 7.848 2.350 1.00 93.00 83 LEU A CA 1
ATOM 660 C C . LEU A 1 83 ? -11.212 7.228 3.748 1.00 93.00 83 LEU A C 1
ATOM 662 O O . LEU A 1 83 ? -12.267 7.014 4.345 1.00 93.00 83 LEU A O 1
ATOM 666 N N . ILE A 1 84 ? -10.023 6.956 4.293 1.00 94.88 84 ILE A N 1
ATOM 667 C CA . ILE A 1 84 ? -9.866 6.199 5.540 1.00 94.88 84 ILE A CA 1
ATOM 668 C C . ILE A 1 84 ? -10.476 6.929 6.745 1.00 94.88 84 ILE A C 1
ATOM 670 O O . ILE A 1 84 ? -11.036 6.288 7.639 1.00 94.88 84 ILE A O 1
ATOM 674 N N . ASN A 1 85 ? -10.478 8.266 6.721 1.00 94.75 85 ASN A N 1
ATOM 675 C CA . ASN A 1 85 ? -11.132 9.114 7.719 1.00 94.75 85 ASN A CA 1
ATOM 676 C C . ASN A 1 85 ? -12.665 8.983 7.735 1.00 94.75 85 ASN A C 1
ATOM 678 O O . ASN A 1 85 ? -13.293 9.273 8.758 1.00 94.75 85 ASN A O 1
ATOM 682 N N . GLY A 1 86 ? -13.273 8.504 6.644 1.00 94.50 86 GLY A N 1
ATOM 683 C CA . GLY A 1 86 ? -14.696 8.167 6.571 1.00 94.50 86 GLY A CA 1
ATOM 684 C C . GLY A 1 86 ? -15.059 6.834 7.241 1.00 94.50 86 GLY A C 1
ATOM 685 O O . GLY A 1 86 ? -16.210 6.623 7.617 1.00 94.50 86 GLY A O 1
ATOM 686 N N . PHE A 1 87 ? -14.091 5.941 7.469 1.00 94.38 87 PHE A N 1
ATOM 687 C CA . PHE A 1 87 ? -14.324 4.577 7.966 1.00 94.38 87 PHE A CA 1
ATOM 688 C C . PHE A 1 87 ? -14.099 4.430 9.477 1.00 94.38 87 PHE A C 1
ATOM 690 O O . PHE A 1 87 ? -13.541 3.440 9.953 1.00 94.38 87 PHE A O 1
ATOM 697 N N . LYS A 1 88 ? -14.585 5.392 10.271 1.00 92.06 88 LYS A N 1
ATOM 698 C CA . LYS A 1 88 ? -14.303 5.474 11.719 1.00 92.06 88 LYS A CA 1
ATOM 699 C C . LYS A 1 88 ? -14.748 4.263 12.551 1.00 92.06 88 LYS A C 1
ATOM 701 O O . LYS A 1 88 ? -14.275 4.095 13.672 1.00 92.06 88 LYS A O 1
ATOM 706 N N . ARG A 1 89 ? -15.632 3.410 12.017 1.00 92.56 89 ARG A N 1
ATOM 707 C CA . ARG A 1 89 ? -16.116 2.195 12.694 1.00 92.56 89 ARG A CA 1
ATOM 708 C C . ARG A 1 89 ? -15.018 1.152 12.925 1.00 92.56 89 ARG A C 1
ATOM 710 O O . ARG A 1 89 ? -15.114 0.415 13.903 1.00 92.56 89 ARG A O 1
ATOM 717 N N . TYR A 1 90 ? -14.003 1.107 12.063 1.00 96.00 90 TYR A N 1
ATOM 718 C CA . TYR A 1 90 ? -12.848 0.224 12.223 1.00 96.00 90 TYR A CA 1
ATOM 719 C C . TYR A 1 90 ? -11.861 0.870 13.197 1.00 96.00 90 TYR A C 1
ATOM 721 O O . TYR A 1 90 ? -11.316 1.914 12.846 1.00 96.00 90 TYR A O 1
ATOM 729 N N . PRO A 1 91 ? -11.623 0.333 14.406 1.00 94.19 91 PRO A N 1
ATOM 730 C CA . PRO A 1 91 ? -10.691 0.931 15.364 1.00 94.19 91 PRO A CA 1
ATOM 731 C C . PRO A 1 91 ? -9.249 0.987 14.853 1.00 94.19 91 PRO A C 1
ATOM 733 O O . PRO A 1 91 ? -8.509 1.891 15.231 1.00 94.19 91 PRO A O 1
ATOM 736 N N . LYS A 1 92 ? -8.851 0.056 13.979 1.00 97.38 92 LYS A N 1
ATOM 737 C CA . LYS A 1 92 ? -7.500 -0.005 13.427 1.00 97.38 92 LYS A CA 1
ATOM 738 C C . LYS A 1 92 ? -7.548 0.155 11.917 1.00 97.38 92 LYS A C 1
ATOM 740 O O . LYS A 1 92 ? -8.086 -0.684 11.204 1.00 97.38 92 LYS A O 1
ATOM 745 N N . ARG A 1 93 ? -6.994 1.260 11.434 1.00 97.25 93 ARG A N 1
ATOM 746 C CA . ARG A 1 93 ? -7.045 1.655 10.027 1.00 97.25 93 ARG A CA 1
ATOM 747 C C . ARG A 1 93 ? -5.636 1.981 9.565 1.00 97.25 93 ARG A C 1
ATOM 749 O O . ARG A 1 93 ? -4.925 2.688 10.272 1.00 97.25 93 ARG A O 1
ATOM 756 N N . ARG A 1 94 ? -5.213 1.444 8.425 1.00 98.25 94 ARG A N 1
ATOM 757 C CA . ARG A 1 94 ? -3.857 1.632 7.900 1.00 98.25 94 ARG A CA 1
ATOM 758 C C . ARG A 1 94 ? -3.902 2.005 6.430 1.00 98.25 94 ARG A C 1
ATOM 760 O O . ARG A 1 94 ? -4.593 1.352 5.651 1.00 98.25 94 ARG A O 1
ATOM 767 N N . ILE A 1 95 ? -3.107 3.001 6.060 1.00 98.38 95 ILE A N 1
ATOM 768 C CA . ILE A 1 95 ? -2.706 3.218 4.672 1.00 98.38 95 ILE A CA 1
ATOM 769 C C . ILE A 1 95 ? -1.438 2.398 4.450 1.00 98.38 95 ILE A C 1
ATOM 771 O O . ILE A 1 95 ? -0.445 2.569 5.162 1.00 98.38 95 ILE A O 1
ATOM 775 N N . VAL A 1 96 ? -1.493 1.476 3.496 1.00 98.62 96 VAL A N 1
ATOM 776 C CA . VAL A 1 96 ? -0.426 0.525 3.196 1.00 98.62 96 VAL A CA 1
ATOM 777 C C . VAL A 1 96 ? 0.086 0.776 1.786 1.00 98.62 96 VAL A C 1
ATOM 779 O O . VAL A 1 96 ? -0.651 0.669 0.810 1.00 98.62 96 VAL A O 1
ATOM 782 N N . LEU A 1 97 ? 1.383 1.029 1.662 1.00 98.56 97 LEU A N 1
ATOM 783 C CA . LEU A 1 97 ? 2.058 1.095 0.373 1.00 98.56 97 LEU A CA 1
ATOM 784 C C . LEU A 1 97 ? 2.671 -0.270 0.070 1.00 98.56 97 LEU A C 1
ATOM 786 O O . LEU A 1 97 ? 3.579 -0.728 0.771 1.00 98.56 97 LEU A O 1
ATOM 790 N N . ALA A 1 98 ? 2.168 -0.928 -0.970 1.00 98.31 98 ALA A N 1
ATOM 791 C CA . ALA A 1 98 ? 2.635 -2.233 -1.413 1.00 98.31 98 ALA A CA 1
ATOM 792 C C . ALA A 1 98 ? 3.498 -2.087 -2.672 1.00 98.31 98 ALA A C 1
ATOM 794 O O . ALA A 1 98 ? 3.038 -1.642 -3.723 1.00 98.31 98 ALA A O 1
ATOM 795 N N . PHE A 1 99 ? 4.753 -2.517 -2.601 1.00 98.12 99 PHE A N 1
ATOM 796 C CA . PHE A 1 99 ? 5.710 -2.442 -3.700 1.00 98.12 99 PHE A CA 1
ATOM 797 C C . PHE A 1 99 ? 6.107 -3.839 -4.156 1.00 98.12 99 PHE A C 1
ATOM 799 O O . PHE A 1 99 ? 6.476 -4.672 -3.336 1.00 98.12 99 PHE A O 1
ATOM 806 N N . LYS A 1 100 ? 6.099 -4.090 -5.468 1.00 97.31 100 LYS A N 1
ATOM 807 C CA . LYS A 1 100 ? 6.550 -5.349 -6.073 1.00 97.31 100 LYS A CA 1
ATOM 808 C C . LYS A 1 100 ? 7.555 -5.111 -7.184 1.00 97.31 100 LYS A C 1
ATOM 810 O O . LYS A 1 100 ? 7.225 -4.674 -8.291 1.00 97.31 100 LYS A O 1
ATOM 815 N N . PHE A 1 101 ? 8.791 -5.492 -6.918 1.00 96.06 101 PHE A N 1
ATOM 816 C CA . PHE A 1 101 ? 9.870 -5.467 -7.883 1.00 96.06 101 PHE A CA 1
ATOM 817 C C . PHE A 1 101 ? 9.975 -6.799 -8.614 1.00 96.06 101 PHE A C 1
ATOM 819 O O . PHE A 1 101 ? 10.122 -7.863 -8.017 1.00 96.06 101 PHE A O 1
ATOM 826 N N . LEU A 1 102 ? 9.905 -6.739 -9.941 1.00 93.81 102 LEU A N 1
ATOM 827 C CA . LEU A 1 102 ? 9.917 -7.924 -10.791 1.00 93.81 102 LEU A CA 1
ATOM 828 C C . LEU A 1 102 ? 11.322 -8.515 -10.929 1.00 93.81 102 LEU A C 1
ATOM 830 O O . LEU A 1 102 ? 12.306 -7.782 -11.021 1.00 93.81 102 LEU A O 1
ATOM 834 N N . SER A 1 103 ? 11.384 -9.839 -11.077 1.00 90.81 103 SER A N 1
ATOM 835 C CA . SER A 1 103 ? 12.615 -10.624 -11.244 1.00 90.81 103 SER A CA 1
ATOM 836 C C . SER A 1 103 ? 13.314 -10.454 -12.600 1.00 90.81 103 SER A C 1
ATOM 838 O O . SER A 1 103 ? 14.384 -11.016 -12.827 1.00 90.81 103 SER A O 1
ATOM 840 N N . LYS A 1 104 ? 12.721 -9.693 -13.526 1.00 88.31 104 LYS A N 1
ATOM 841 C CA . LYS A 1 104 ? 13.301 -9.368 -14.836 1.00 88.31 104 LYS A CA 1
ATOM 842 C C . LYS A 1 104 ? 13.322 -7.858 -15.031 1.00 88.31 104 LYS A C 1
ATOM 844 O O . LYS A 1 104 ? 12.263 -7.228 -15.079 1.00 88.31 104 LYS A O 1
ATOM 849 N N . LYS A 1 105 ? 14.519 -7.299 -15.200 1.00 87.00 105 LYS A N 1
ATOM 850 C CA . LYS A 1 105 ? 14.771 -5.882 -15.491 1.00 87.00 105 LYS A CA 1
ATOM 851 C C . LYS A 1 105 ? 15.402 -5.742 -16.871 1.00 87.00 105 LYS A C 1
ATOM 853 O O . LYS A 1 105 ? 16.322 -6.480 -17.189 1.00 87.00 105 LYS A O 1
ATOM 858 N N . ARG A 1 106 ? 14.932 -4.809 -17.700 1.00 82.12 106 ARG A N 1
ATOM 859 C CA . ARG A 1 106 ? 15.551 -4.541 -19.012 1.00 82.12 106 ARG A CA 1
ATOM 860 C C . ARG A 1 106 ? 16.903 -3.842 -18.812 1.00 82.12 106 ARG A C 1
ATOM 862 O O . ARG A 1 106 ? 16.982 -2.919 -18.002 1.00 82.12 106 ARG A O 1
ATOM 869 N N . LYS A 1 107 ? 17.944 -4.277 -19.527 1.00 84.00 107 LYS A N 1
ATOM 870 C CA . LYS A 1 107 ? 19.286 -3.671 -19.535 1.00 84.00 107 LYS A CA 1
ATOM 871 C C . LYS A 1 107 ? 19.808 -3.688 -20.976 1.00 84.00 107 LYS A C 1
ATOM 873 O O . LYS A 1 107 ? 20.112 -4.760 -21.491 1.00 84.00 107 LYS A O 1
ATOM 878 N N . GLY A 1 108 ? 19.860 -2.519 -21.619 1.00 82.38 108 GLY A N 1
ATOM 879 C CA . GLY A 1 108 ? 20.105 -2.418 -23.064 1.00 82.38 108 GLY A CA 1
ATOM 880 C C . GLY A 1 108 ? 19.074 -3.227 -23.858 1.00 82.38 108 GLY A C 1
ATOM 881 O O . GLY A 1 108 ? 17.866 -3.126 -23.603 1.00 82.38 108 GLY A O 1
ATOM 882 N N . ASP A 1 109 ? 19.571 -4.087 -24.743 1.00 81.31 109 ASP A N 1
ATOM 883 C CA . ASP A 1 109 ? 18.757 -4.978 -25.581 1.00 81.31 109 ASP A CA 1
ATOM 884 C C . ASP A 1 109 ? 18.367 -6.292 -24.884 1.00 81.31 109 ASP A C 1
ATOM 886 O O . ASP A 1 109 ? 17.568 -7.068 -25.404 1.00 81.31 109 ASP A O 1
ATOM 890 N N . GLY A 1 110 ? 18.885 -6.535 -23.675 1.00 83.69 110 GLY A N 1
ATOM 891 C CA . GLY A 1 110 ? 18.664 -7.761 -22.912 1.00 83.69 110 GLY A CA 1
ATOM 892 C C . GLY A 1 110 ? 17.858 -7.582 -21.623 1.00 83.69 110 GLY A C 1
ATOM 893 O O . GLY A 1 110 ? 17.337 -6.511 -21.288 1.00 83.69 110 GLY A O 1
ATOM 894 N N . TYR A 1 111 ? 17.786 -8.670 -20.853 1.00 86.81 111 TYR A N 1
ATOM 895 C CA . TYR A 1 111 ? 17.180 -8.697 -19.524 1.00 86.81 111 TYR A CA 1
ATOM 896 C C . TYR A 1 111 ? 18.186 -9.156 -18.473 1.00 86.81 111 TYR A C 1
ATOM 898 O O . TYR A 1 111 ? 18.817 -10.199 -18.607 1.00 86.81 111 TYR A O 1
ATOM 906 N N . LEU A 1 112 ? 18.265 -8.404 -17.381 1.00 88.38 112 LEU A N 1
ATOM 907 C CA . LEU A 1 112 ? 18.913 -8.810 -16.147 1.00 88.38 112 LEU A CA 1
ATOM 908 C C . LEU A 1 112 ? 17.912 -9.589 -15.285 1.00 88.38 112 LEU A C 1
ATOM 910 O O . LEU A 1 112 ? 16.822 -9.089 -14.976 1.00 88.38 112 LEU A O 1
ATOM 914 N N . ARG A 1 113 ? 18.291 -10.805 -14.884 1.00 91.62 113 ARG A N 1
ATOM 915 C CA . ARG A 1 113 ? 17.568 -11.576 -13.868 1.00 91.62 113 ARG A CA 1
ATOM 916 C C . ARG A 1 113 ? 17.954 -11.064 -12.482 1.00 91.62 113 ARG A C 1
ATOM 918 O O . ARG A 1 113 ? 19.127 -10.837 -12.213 1.00 91.62 113 ARG A O 1
ATOM 925 N N . ARG A 1 114 ? 16.960 -10.894 -11.620 1.00 91.94 114 ARG A N 1
ATOM 926 C CA . ARG A 1 114 ? 17.110 -10.524 -10.210 1.00 91.94 114 ARG A CA 1
ATOM 927 C C . ARG A 1 114 ? 16.045 -11.222 -9.372 1.00 91.94 114 ARG A C 1
ATOM 929 O O . ARG A 1 114 ? 15.164 -11.891 -9.917 1.00 91.94 114 ARG A O 1
ATOM 936 N N . GLU A 1 115 ? 16.119 -11.075 -8.062 1.00 93.50 115 GLU A N 1
ATOM 937 C CA . GLU A 1 115 ? 15.091 -11.594 -7.167 1.00 93.50 115 GLU A CA 1
ATOM 938 C C . GLU A 1 115 ? 13.785 -10.812 -7.328 1.00 93.50 115 GLU A C 1
ATOM 940 O O . GLU A 1 115 ? 13.767 -9.618 -7.635 1.00 93.50 115 GLU A O 1
ATOM 945 N N . LEU A 1 116 ? 12.664 -11.503 -7.138 1.00 94.50 116 LEU A N 1
ATOM 946 C CA . LEU A 1 116 ? 11.400 -10.819 -6.919 1.00 94.50 116 LEU A CA 1
ATOM 947 C C . LEU A 1 116 ? 11.402 -10.331 -5.473 1.00 94.50 116 LEU A C 1
ATOM 949 O O . LEU A 1 116 ? 11.597 -11.137 -4.567 1.00 94.50 116 LEU A O 1
ATOM 953 N N . ARG A 1 117 ? 11.176 -9.034 -5.271 1.00 95.69 117 ARG A N 1
ATOM 954 C CA . ARG A 1 117 ? 11.115 -8.433 -3.935 1.00 95.69 117 ARG A CA 1
ATOM 955 C C . ARG A 1 117 ? 9.802 -7.709 -3.745 1.00 95.69 117 ARG A C 1
ATOM 957 O O . ARG A 1 117 ? 9.338 -7.021 -4.655 1.00 95.69 117 ARG A O 1
ATOM 964 N N . GLU A 1 118 ? 9.215 -7.877 -2.572 1.00 97.31 118 GLU A N 1
ATOM 965 C CA . GLU A 1 118 ? 8.015 -7.162 -2.166 1.00 97.31 118 GLU A CA 1
ATOM 966 C C . GLU A 1 118 ? 8.299 -6.406 -0.865 1.00 97.31 118 GLU A C 1
ATOM 968 O O . GLU A 1 118 ? 8.881 -6.975 0.057 1.00 97.31 118 GLU A O 1
ATOM 973 N N . PHE A 1 119 ? 7.897 -5.137 -0.808 1.00 98.12 119 PHE A N 1
ATOM 974 C CA . PHE A 1 119 ? 7.968 -4.302 0.392 1.00 98.12 119 PHE A CA 1
ATOM 975 C C . PHE A 1 119 ? 6.563 -3.818 0.731 1.00 98.12 119 PHE A C 1
ATOM 977 O O . PHE A 1 119 ? 5.819 -3.415 -0.162 1.00 98.12 119 PHE A O 1
ATOM 984 N N . TYR A 1 120 ? 6.217 -3.846 2.012 1.00 98.44 120 TYR A N 1
ATOM 985 C CA . TYR A 1 120 ? 4.931 -3.385 2.521 1.00 98.44 120 TYR A CA 1
ATOM 986 C C . TYR A 1 120 ? 5.214 -2.364 3.609 1.00 98.44 120 TYR A C 1
ATOM 988 O O . TYR A 1 120 ? 5.950 -2.667 4.544 1.00 98.44 120 TYR A O 1
ATOM 996 N N . LYS A 1 121 ? 4.680 -1.156 3.459 1.00 98.56 121 LYS A N 1
ATOM 997 C CA . LYS A 1 121 ? 4.992 -0.016 4.323 1.00 98.56 121 LYS A CA 1
ATOM 998 C C . LYS A 1 121 ? 3.714 0.613 4.847 1.00 98.56 121 LYS A C 1
ATOM 1000 O O . LYS A 1 121 ? 2.755 0.721 4.090 1.00 98.56 121 LYS A O 1
ATOM 1005 N N . ILE A 1 122 ? 3.698 1.021 6.110 1.00 98.38 122 ILE A N 1
ATOM 1006 C CA . ILE A 1 122 ? 2.601 1.819 6.672 1.00 98.38 122 ILE A CA 1
ATOM 1007 C C . ILE A 1 122 ? 2.915 3.296 6.440 1.00 98.38 122 ILE A C 1
ATOM 1009 O O . ILE A 1 122 ? 4.069 3.694 6.575 1.00 98.38 122 ILE A O 1
ATOM 1013 N N . VAL A 1 123 ? 1.901 4.100 6.118 1.00 98.38 123 VAL A N 1
ATOM 1014 C CA . VAL A 1 123 ? 1.963 5.564 6.240 1.00 98.38 123 VAL A CA 1
ATOM 1015 C C . VAL A 1 123 ? 1.317 5.953 7.574 1.00 98.38 123 VAL A C 1
ATOM 1017 O O . VAL A 1 123 ? 0.085 5.941 7.661 1.00 98.38 123 VAL A O 1
ATOM 1020 N N . PRO A 1 124 ? 2.105 6.229 8.629 1.00 97.56 124 PRO A N 1
ATOM 1021 C CA . PRO A 1 124 ? 1.558 6.543 9.944 1.00 97.56 124 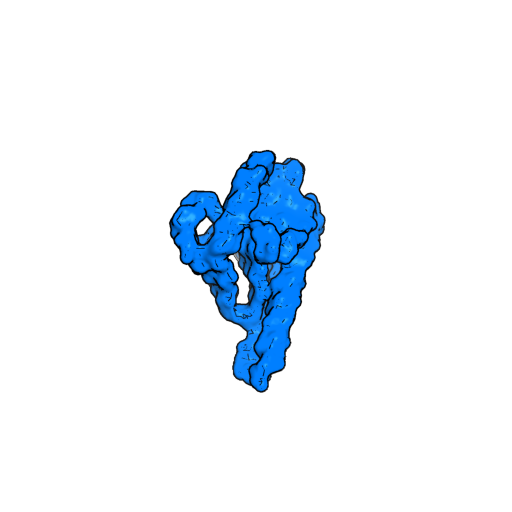PRO A CA 1
ATOM 1022 C C . PRO A 1 124 ? 0.794 7.867 9.931 1.00 97.56 124 PRO A C 1
ATOM 1024 O O . PRO A 1 124 ? 1.159 8.785 9.193 1.00 97.56 124 PRO A O 1
ATOM 1027 N N . GLU A 1 125 ? -0.258 7.963 10.743 1.00 96.38 125 GLU A N 1
ATOM 1028 C CA . GLU A 1 125 ? -1.123 9.150 10.811 1.00 96.38 125 GLU A CA 1
ATOM 1029 C C . GLU A 1 125 ? -0.336 10.394 11.239 1.00 96.38 125 GLU A C 1
ATOM 1031 O O . GLU A 1 125 ? -0.470 11.462 10.645 1.00 96.38 125 GLU A O 1
ATOM 1036 N N . GLU A 1 126 ? 0.597 10.230 12.175 1.00 97.06 126 GLU A N 1
ATOM 1037 C CA . GLU A 1 126 ? 1.505 11.274 12.647 1.00 97.06 126 GLU A CA 1
ATOM 1038 C C . GLU A 1 126 ? 2.469 11.803 11.570 1.00 97.06 126 GLU A C 1
ATOM 1040 O O . GLU A 1 126 ? 3.059 12.869 11.740 1.00 97.06 126 GLU A O 1
ATOM 1045 N N . MET A 1 127 ? 2.634 11.083 10.454 1.00 96.69 127 MET A N 1
ATOM 1046 C CA . MET A 1 127 ? 3.488 11.495 9.336 1.00 96.69 127 MET A CA 1
ATOM 1047 C C . MET A 1 127 ? 2.715 12.164 8.193 1.00 96.69 127 MET A C 1
ATOM 1049 O O . MET A 1 127 ? 3.341 12.634 7.246 1.00 96.69 127 MET A O 1
ATOM 1053 N N . TRP A 1 128 ? 1.379 12.224 8.230 1.00 96.38 128 TRP A N 1
ATOM 1054 C CA . TRP A 1 128 ? 0.595 12.739 7.099 1.00 96.38 128 TRP A CA 1
ATOM 1055 C C . TRP A 1 128 ? 0.954 14.183 6.742 1.00 96.38 128 TRP A C 1
ATOM 1057 O O . TRP A 1 128 ? 1.193 14.484 5.574 1.00 96.38 128 TRP A O 1
ATOM 1067 N N . ASP A 1 129 ? 1.060 15.067 7.733 1.00 96.56 129 ASP A N 1
ATOM 1068 C CA . ASP A 1 129 ? 1.390 16.469 7.472 1.00 96.56 129 ASP A CA 1
ATOM 1069 C C . ASP A 1 129 ? 2.840 16.663 7.029 1.00 96.56 129 ASP A C 1
ATOM 1071 O O . ASP A 1 129 ? 3.101 17.480 6.147 1.00 96.56 129 ASP A O 1
ATOM 1075 N N . SER A 1 130 ? 3.780 15.892 7.584 1.00 96.56 130 SER A N 1
ATOM 1076 C CA . SER A 1 130 ? 5.186 15.998 7.188 1.00 96.56 130 SER A CA 1
ATOM 1077 C C . SER A 1 130 ? 5.415 15.477 5.772 1.00 96.56 130 SER A C 1
ATOM 1079 O O . SER A 1 130 ? 6.229 16.047 5.054 1.00 96.56 130 SER A O 1
ATOM 1081 N N . LEU A 1 131 ? 4.669 14.459 5.335 1.00 95.56 131 LEU A N 1
ATOM 1082 C CA . LEU A 1 131 ? 4.742 13.883 3.989 1.00 95.56 131 LEU A CA 1
ATOM 1083 C C . LEU A 1 131 ? 3.980 14.688 2.928 1.00 95.56 131 LEU A C 1
ATOM 1085 O O 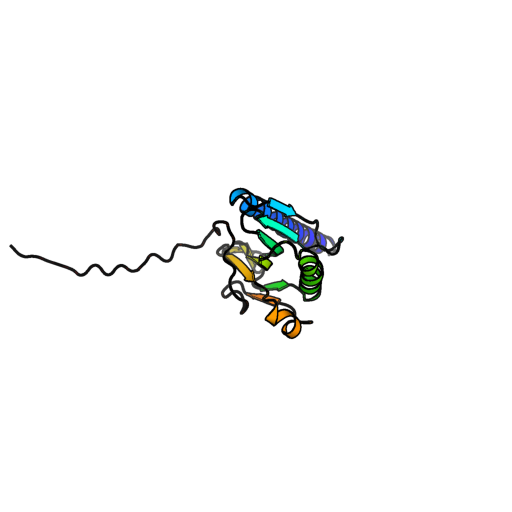. LEU A 1 131 ? 4.070 14.362 1.741 1.00 95.56 131 LEU A O 1
ATOM 1089 N N . ARG A 1 132 ? 3.247 15.737 3.318 1.00 97.00 132 ARG A N 1
ATOM 1090 C CA . ARG A 1 132 ? 2.407 16.511 2.404 1.00 97.00 132 ARG A CA 1
ATOM 1091 C C . ARG A 1 132 ? 3.211 17.061 1.224 1.00 97.00 132 ARG A C 1
ATOM 1093 O O . ARG A 1 132 ? 4.219 17.741 1.397 1.00 97.00 132 ARG A O 1
ATOM 1100 N N . GLY A 1 133 ? 2.740 16.778 0.010 1.00 96.19 133 GLY A N 1
ATOM 1101 C CA . GLY A 1 133 ? 3.386 17.190 -1.239 1.00 96.19 133 GLY A CA 1
ATOM 1102 C C . GLY A 1 133 ? 4.646 16.399 -1.612 1.00 96.19 133 GLY A C 1
ATOM 1103 O O . GLY A 1 133 ? 5.239 16.684 -2.650 1.00 96.19 133 GLY A O 1
ATOM 1104 N N . GLN A 1 134 ? 5.059 15.409 -0.813 1.00 97.12 134 GLN A N 1
ATOM 1105 C CA . GLN A 1 134 ? 6.241 14.600 -1.097 1.00 97.12 134 GLN A CA 1
ATOM 1106 C C . GLN A 1 134 ? 5.902 13.350 -1.917 1.00 97.12 134 GLN A C 1
ATOM 1108 O O . GLN A 1 134 ? 4.904 12.670 -1.680 1.00 97.12 134 GLN A O 1
ATOM 1113 N N . THR A 1 135 ? 6.788 12.992 -2.846 1.00 97.81 135 THR A N 1
ATOM 1114 C CA . THR A 1 135 ? 6.743 11.697 -3.535 1.00 97.81 135 THR A CA 1
ATOM 1115 C C . THR A 1 135 ? 7.494 10.650 -2.719 1.00 97.81 135 THR A C 1
ATOM 1117 O O . THR A 1 135 ? 8.695 10.777 -2.468 1.00 97.81 135 THR A O 1
ATOM 1120 N N . ILE A 1 136 ? 6.825 9.553 -2.373 1.00 98.00 136 ILE A N 1
ATOM 1121 C CA . ILE A 1 136 ? 7.464 8.431 -1.686 1.00 98.00 136 ILE A CA 1
ATOM 1122 C C . ILE A 1 136 ? 8.167 7.550 -2.711 1.00 98.00 136 ILE A C 1
ATOM 1124 O O . ILE A 1 136 ? 7.540 6.998 -3.613 1.00 98.00 136 ILE A O 1
ATOM 1128 N N . CYS A 1 137 ? 9.473 7.364 -2.535 1.00 98.19 137 CYS A N 1
ATOM 1129 C CA . CYS A 1 137 ? 10.295 6.484 -3.357 1.00 98.19 137 CYS A CA 1
ATOM 1130 C C . CYS A 1 137 ? 10.643 5.207 -2.586 1.00 98.19 137 CYS A C 1
ATOM 1132 O O . CYS A 1 137 ? 11.178 5.271 -1.484 1.00 98.19 137 CYS A O 1
ATOM 1134 N N . CYS A 1 138 ? 10.378 4.043 -3.172 1.00 98.44 138 CYS A N 1
ATOM 1135 C CA . CYS A 1 138 ? 10.833 2.748 -2.676 1.00 98.44 138 CYS A CA 1
ATOM 1136 C C . CYS A 1 138 ? 11.958 2.225 -3.575 1.00 98.44 138 CYS A C 1
ATOM 1138 O O . CYS A 1 138 ? 11.787 2.144 -4.794 1.00 98.44 138 CYS A O 1
ATOM 1140 N N . HIS A 1 139 ? 13.095 1.863 -2.981 1.00 98.12 139 HIS A N 1
ATOM 1141 C CA . HIS A 1 139 ? 14.270 1.334 -3.670 1.00 98.12 139 HIS A CA 1
ATOM 1142 C C . HIS A 1 139 ? 14.299 -0.201 -3.631 1.00 98.12 139 HIS A C 1
ATOM 1144 O O . HIS A 1 139 ? 14.086 -0.804 -2.584 1.00 98.12 139 HIS A O 1
ATOM 1150 N N . TYR A 1 140 ? 14.660 -0.845 -4.744 1.00 95.94 140 TYR A N 1
ATOM 1151 C CA . TYR A 1 140 ? 14.713 -2.308 -4.886 1.00 95.94 140 TYR A CA 1
ATOM 1152 C C . TYR A 1 140 ? 15.536 -3.012 -3.794 1.00 95.94 140 TYR A C 1
ATOM 1154 O O . TYR A 1 140 ? 15.111 -4.034 -3.261 1.00 95.94 140 TYR A O 1
ATOM 1162 N N . GLU A 1 141 ? 16.721 -2.481 -3.479 1.00 93.75 141 GLU A N 1
ATOM 1163 C CA . GLU A 1 141 ? 17.617 -3.108 -2.498 1.00 93.75 141 GLU A CA 1
ATOM 1164 C C . GLU A 1 141 ? 17.195 -2.896 -1.042 1.00 93.75 141 GLU A C 1
ATOM 1166 O O . GLU A 1 141 ? 17.280 -3.827 -0.250 1.00 93.75 141 GLU A O 1
ATOM 1171 N N . ARG A 1 142 ? 16.747 -1.685 -0.688 1.00 93.44 142 ARG A N 1
ATOM 1172 C CA . ARG A 1 142 ? 16.636 -1.243 0.712 1.00 93.44 142 ARG A CA 1
ATOM 1173 C C . ARG A 1 142 ? 15.230 -0.830 1.146 1.00 93.44 142 ARG A C 1
ATOM 1175 O O . ARG A 1 142 ? 15.020 -0.536 2.312 1.00 93.44 142 ARG A O 1
ATOM 1182 N N . GLY A 1 143 ? 14.268 -0.778 0.229 1.00 96.12 143 GLY A N 1
ATOM 1183 C CA . GLY A 1 143 ? 12.945 -0.236 0.512 1.00 96.12 143 GLY A CA 1
ATOM 1184 C C . GLY A 1 143 ? 12.974 1.286 0.686 1.00 96.12 143 GLY A C 1
ATOM 1185 O O . GLY A 1 143 ? 13.529 1.997 -0.154 1.00 96.12 143 GLY A O 1
ATOM 1186 N N . ASN A 1 144 ? 12.333 1.772 1.747 1.00 96.44 144 ASN A N 1
ATOM 1187 C CA . ASN A 1 144 ? 12.299 3.175 2.165 1.00 96.44 144 ASN A CA 1
ATOM 1188 C C . ASN A 1 144 ? 12.203 3.272 3.698 1.00 96.44 144 ASN A C 1
ATOM 1190 O O . ASN A 1 144 ? 12.088 2.242 4.370 1.00 96.44 144 ASN A O 1
ATOM 1194 N N . ASP A 1 145 ? 12.202 4.503 4.208 1.00 96.25 145 ASP A N 1
ATOM 1195 C CA . ASP A 1 145 ? 12.287 4.799 5.643 1.00 96.25 145 ASP A CA 1
ATOM 1196 C C . ASP A 1 145 ? 10.933 4.758 6.368 1.00 96.25 145 ASP A C 1
ATOM 1198 O O . ASP A 1 145 ? 10.866 4.987 7.574 1.00 96.25 145 ASP A O 1
ATOM 1202 N N . LEU A 1 146 ? 9.840 4.445 5.660 1.00 97.94 146 LEU A N 1
ATOM 1203 C CA . LEU A 1 146 ? 8.559 4.219 6.320 1.00 97.94 146 LEU A CA 1
ATOM 1204 C C . LEU A 1 146 ? 8.592 2.928 7.152 1.00 97.94 146 LEU A C 1
ATOM 1206 O O . LEU A 1 146 ? 9.288 1.971 6.777 1.00 97.94 146 LEU A O 1
ATOM 1210 N N . PRO A 1 147 ? 7.787 2.846 8.228 1.00 98.19 147 PRO A N 1
ATOM 1211 C CA . PRO A 1 147 ? 7.650 1.627 9.012 1.00 98.19 147 PRO A CA 1
ATOM 1212 C C . PRO A 1 147 ? 7.212 0.433 8.162 1.00 98.19 147 PRO A C 1
ATOM 1214 O O . PRO A 1 147 ? 6.326 0.543 7.307 1.00 98.19 147 PRO A O 1
ATOM 1217 N N . ASP A 1 148 ? 7.819 -0.726 8.414 1.00 97.94 148 ASP A N 1
ATOM 1218 C CA . ASP A 1 148 ? 7.412 -1.973 7.774 1.00 97.94 148 ASP A CA 1
ATOM 1219 C C . ASP A 1 148 ? 6.009 -2.389 8.223 1.00 97.94 148 ASP A C 1
ATOM 1221 O O . ASP A 1 148 ? 5.658 -2.356 9.403 1.00 97.94 148 ASP A O 1
ATOM 1225 N N . TYR A 1 149 ? 5.214 -2.843 7.259 1.00 97.94 149 TYR A N 1
ATOM 1226 C CA . TYR A 1 149 ? 3.944 -3.502 7.501 1.00 97.94 149 TYR A CA 1
ATOM 1227 C C . TYR A 1 149 ? 4.114 -5.017 7.394 1.00 97.94 149 TYR A C 1
ATOM 1229 O O . TYR A 1 149 ? 4.636 -5.523 6.400 1.00 97.94 149 TYR A O 1
ATOM 1237 N N . SER A 1 150 ? 3.610 -5.748 8.387 1.00 97.00 150 SER A N 1
ATOM 1238 C CA . SER A 1 150 ? 3.440 -7.199 8.298 1.00 97.00 150 SER A CA 1
ATOM 1239 C C . SER A 1 150 ? 2.025 -7.503 7.796 1.00 97.00 150 SER A C 1
ATOM 1241 O O . SER A 1 150 ? 1.090 -7.445 8.598 1.00 97.00 150 SER A O 1
ATOM 1243 N N . PRO A 1 151 ? 1.831 -7.799 6.495 1.00 96.81 151 PRO A N 1
ATOM 1244 C CA . PRO A 1 151 ? 0.515 -8.148 5.982 1.00 96.81 151 PRO A CA 1
ATOM 1245 C C . PRO A 1 151 ? 0.008 -9.456 6.608 1.00 96.81 151 PRO A C 1
ATOM 1247 O O . PRO A 1 151 ? 0.813 -10.305 6.996 1.00 96.81 151 PRO A O 1
ATOM 1250 N N . PRO A 1 152 ? -1.315 -9.692 6.629 1.00 97.06 152 PRO A N 1
ATOM 1251 C CA . PRO A 1 152 ? -1.908 -10.890 7.232 1.00 97.06 152 PRO A CA 1
ATOM 1252 C C . PRO A 1 152 ? -1.653 -12.178 6.425 1.00 97.06 152 PRO A C 1
ATOM 1254 O O . PRO A 1 152 ? -2.180 -13.237 6.746 1.00 97.06 152 PRO A O 1
ATOM 1257 N N . PHE A 1 153 ? -0.858 -12.111 5.357 1.00 96.25 153 PHE A N 1
ATOM 1258 C CA . PHE A 1 153 ? -0.541 -13.220 4.467 1.00 96.25 153 PHE A CA 1
ATOM 1259 C C . PHE A 1 153 ? 0.970 -13.416 4.343 1.00 96.25 153 PHE A C 1
ATOM 1261 O O . PHE A 1 153 ? 1.766 -12.489 4.488 1.00 96.25 153 PHE A O 1
ATOM 1268 N N . LYS A 1 154 ? 1.380 -14.633 3.976 1.00 90.88 154 LYS A N 1
ATOM 1269 C CA . LYS A 1 154 ? 2.791 -14.945 3.721 1.00 90.88 154 LYS A CA 1
ATOM 1270 C C . LYS A 1 154 ? 3.315 -14.163 2.511 1.00 90.88 154 LYS A C 1
ATOM 1272 O O . LYS A 1 154 ? 2.751 -14.235 1.415 1.00 90.88 154 LYS A O 1
ATOM 1277 N N . ILE A 1 155 ? 4.431 -13.460 2.691 1.00 86.62 155 ILE A N 1
ATOM 1278 C CA . ILE A 1 155 ? 5.145 -12.781 1.604 1.00 86.62 155 ILE A CA 1
ATOM 1279 C C . ILE A 1 155 ? 6.023 -13.808 0.887 1.00 86.62 155 ILE A C 1
ATOM 1281 O O . ILE A 1 155 ? 6.841 -14.491 1.503 1.00 86.62 155 ILE A O 1
ATOM 1285 N N . LYS A 1 156 ? 5.876 -13.922 -0.435 1.00 69.44 156 LYS A N 1
ATOM 1286 C CA . LYS A 1 156 ? 6.714 -14.823 -1.236 1.00 69.44 156 LYS A CA 1
ATOM 1287 C C . LYS A 1 156 ? 8.156 -14.303 -1.253 1.00 69.44 156 LYS A C 1
ATOM 1289 O O . LYS A 1 156 ? 8.391 -13.207 -1.747 1.00 69.44 156 LYS A O 1
ATOM 1294 N N . GLY A 1 157 ? 9.105 -15.106 -0.767 1.00 60.94 157 GLY A N 1
ATOM 1295 C CA . GLY A 1 157 ? 10.546 -14.839 -0.890 1.00 60.94 157 GLY A CA 1
ATOM 1296 C C . GLY A 1 157 ? 11.274 -14.412 0.388 1.00 60.94 157 GLY A C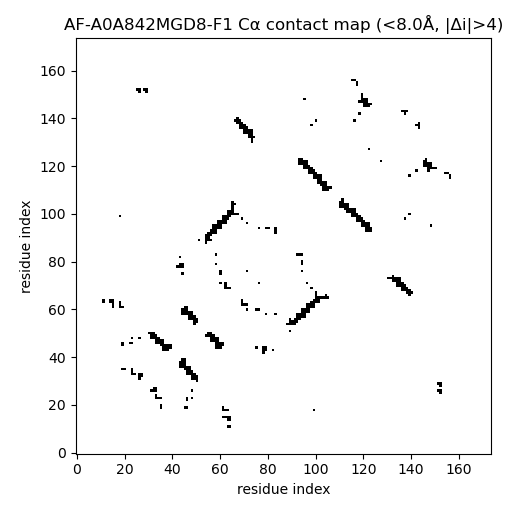 1
ATOM 1297 O O . GLY A 1 157 ? 12.494 -14.294 0.349 1.00 60.94 157 GLY A O 1
ATOM 1298 N N . LYS A 1 158 ? 10.589 -14.241 1.527 1.00 49.50 158 LYS A N 1
ATOM 1299 C CA . LYS A 1 158 ? 11.280 -14.122 2.820 1.00 49.50 158 LYS A CA 1
ATOM 1300 C C . LYS A 1 158 ? 11.719 -15.532 3.238 1.00 49.50 158 LYS A C 1
ATOM 1302 O O . LYS A 1 158 ? 10.875 -16.340 3.617 1.00 49.50 158 LYS A O 1
ATOM 1307 N N . ARG A 1 159 ? 13.012 -15.863 3.109 1.00 38.44 159 ARG A N 1
ATOM 1308 C CA . ARG A 1 159 ? 13.582 -16.952 3.920 1.00 38.44 159 ARG A CA 1
ATOM 1309 C C . ARG A 1 159 ? 13.401 -16.514 5.368 1.00 38.44 159 ARG A C 1
ATOM 1311 O O . ARG A 1 159 ? 13.788 -15.397 5.708 1.00 38.44 159 ARG A O 1
ATOM 1318 N N . GLU A 1 160 ? 12.762 -17.345 6.182 1.00 35.62 160 GLU A N 1
ATOM 1319 C CA . GLU A 1 160 ? 12.829 -17.181 7.629 1.00 35.62 160 GLU A CA 1
ATOM 1320 C C . GLU A 1 160 ? 14.316 -17.136 7.985 1.00 35.62 160 GLU A C 1
ATOM 1322 O O . GLU A 1 160 ? 15.082 -18.022 7.601 1.00 35.62 160 GLU A O 1
ATOM 1327 N N . SER A 1 161 ? 14.757 -16.046 8.609 1.00 39.00 161 SER A N 1
ATOM 1328 C CA . SER A 1 161 ? 16.069 -15.989 9.235 1.00 39.00 161 SER A CA 1
ATOM 1329 C C . SER A 1 161 ? 16.032 -16.999 10.375 1.00 39.00 161 SER A C 1
ATOM 1331 O O . SER A 1 161 ? 15.538 -16.689 11.458 1.00 39.00 161 SER A O 1
ATOM 133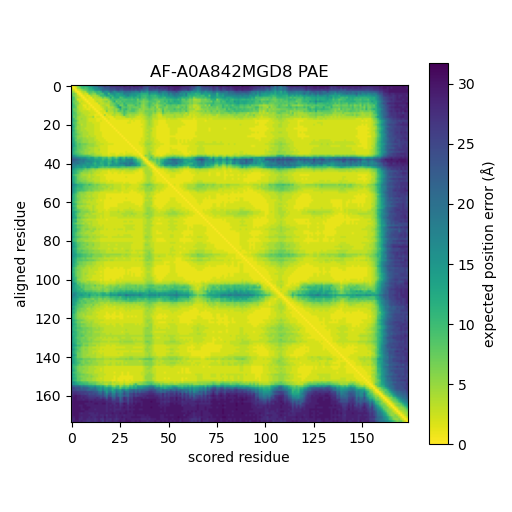3 N N . GLY A 1 162 ? 16.448 -18.231 10.078 1.00 32.75 162 GLY A N 1
ATOM 1334 C CA . GLY A 1 162 ? 16.622 -19.281 11.065 1.00 32.75 162 GLY A CA 1
ATOM 1335 C C . GLY A 1 162 ? 17.527 -18.764 12.173 1.00 32.75 162 GLY A C 1
ATOM 1336 O O . GLY A 1 162 ? 18.574 -18.174 11.902 1.00 32.75 162 GLY A O 1
ATOM 1337 N N . ALA A 1 163 ? 17.067 -18.940 13.406 1.00 35.06 163 ALA A N 1
ATOM 1338 C CA . ALA A 1 163 ? 17.866 -18.733 14.593 1.00 35.06 163 ALA A CA 1
ATOM 1339 C C . ALA A 1 163 ? 19.194 -19.484 14.429 1.00 35.06 163 ALA A C 1
ATOM 1341 O O . ALA A 1 163 ? 19.207 -20.680 14.139 1.00 35.06 163 ALA A O 1
ATOM 1342 N N . ILE A 1 164 ? 20.302 -18.767 14.596 1.00 38.34 164 ILE A N 1
ATOM 1343 C CA . ILE A 1 164 ? 21.604 -19.382 14.831 1.00 38.34 164 ILE A CA 1
ATOM 1344 C C . ILE A 1 164 ? 21.509 -19.960 16.244 1.00 38.34 164 ILE A C 1
ATOM 1346 O O . ILE A 1 164 ? 21.700 -19.250 17.228 1.00 38.34 164 ILE A O 1
ATOM 1350 N N . GLY A 1 165 ? 21.088 -21.219 16.331 1.00 34.16 165 GLY A N 1
ATOM 1351 C CA . GLY A 1 165 ? 21.300 -22.041 17.509 1.00 34.16 165 GLY A CA 1
ATOM 1352 C C . GLY A 1 165 ? 22.773 -22.417 17.534 1.00 34.16 165 GLY A C 1
ATOM 1353 O O . GLY A 1 165 ? 23.249 -23.123 16.651 1.00 34.16 165 GLY A O 1
ATOM 1354 N N . SER A 1 166 ? 23.493 -21.871 18.504 1.00 37.22 166 SER A N 1
ATOM 1355 C CA . SER A 1 166 ? 24.768 -22.395 18.967 1.00 37.22 166 SER A CA 1
ATOM 1356 C C . SER A 1 166 ? 24.521 -23.769 19.590 1.00 37.22 166 SER A C 1
ATOM 1358 O O . SER A 1 166 ? 23.896 -23.845 20.647 1.00 37.22 166 SER A O 1
ATOM 1360 N N . GLU A 1 167 ? 24.990 -24.834 18.950 1.00 34.22 167 GLU A N 1
ATOM 1361 C CA . GLU A 1 167 ? 25.258 -26.093 19.642 1.00 34.22 167 GLU A CA 1
ATOM 1362 C C . GLU A 1 167 ? 26.762 -26.136 19.910 1.00 34.22 167 GLU A C 1
ATOM 1364 O O . GLU A 1 167 ? 27.577 -26.147 18.990 1.00 34.22 167 GLU A O 1
ATOM 1369 N N . GLU A 1 168 ? 27.092 -26.021 21.197 1.00 35.50 168 GLU A N 1
ATOM 1370 C CA . GLU A 1 168 ? 28.397 -26.325 21.764 1.00 35.50 168 GLU A CA 1
ATOM 1371 C C . GLU A 1 168 ? 28.707 -27.807 21.547 1.00 35.50 168 GLU A C 1
ATOM 1373 O O . GLU A 1 168 ? 27.893 -28.680 21.859 1.00 35.50 168 GLU A O 1
ATOM 1378 N N . ASP A 1 169 ? 29.912 -28.072 21.053 1.00 33.94 169 ASP A N 1
ATOM 1379 C CA . ASP A 1 169 ? 30.530 -29.389 21.045 1.00 33.94 169 ASP A CA 1
ATOM 1380 C C . ASP A 1 169 ? 30.670 -29.900 22.489 1.00 33.94 169 ASP A C 1
ATOM 1382 O O . ASP A 1 169 ? 31.537 -29.465 23.249 1.00 33.94 169 ASP A O 1
ATOM 1386 N N . ALA A 1 170 ? 29.809 -30.842 22.869 1.00 38.78 170 ALA A N 1
ATOM 1387 C CA . ALA A 1 170 ? 29.983 -31.678 24.047 1.00 38.78 170 ALA A CA 1
ATOM 1388 C C . ALA A 1 170 ? 30.503 -33.056 23.605 1.00 38.78 170 ALA A C 1
ATOM 1390 O O . ALA A 1 170 ? 29.731 -33.998 23.432 1.00 38.78 170 ALA A O 1
ATOM 1391 N N . GLU A 1 171 ? 31.820 -33.180 23.425 1.00 38.03 171 GLU A N 1
ATOM 1392 C CA . GLU A 1 171 ? 32.486 -34.487 23.412 1.00 38.03 171 GLU A CA 1
ATOM 1393 C C . GLU A 1 171 ? 32.667 -34.964 24.860 1.00 38.03 171 GLU A C 1
ATOM 1395 O O . GLU A 1 171 ? 33.530 -34.507 25.609 1.00 38.03 171 GLU A O 1
ATOM 1400 N N . ILE A 1 172 ? 31.781 -35.878 25.253 1.00 42.25 172 ILE A N 1
ATOM 1401 C CA . ILE A 1 172 ? 31.900 -36.737 26.429 1.00 42.25 172 ILE A CA 1
ATOM 1402 C C . ILE A 1 172 ? 32.826 -37.894 26.048 1.00 42.25 172 ILE A C 1
ATOM 1404 O O . ILE A 1 172 ? 32.590 -38.570 25.048 1.00 42.25 172 ILE A O 1
ATOM 1408 N N . GLY A 1 173 ? 33.869 -38.104 26.848 1.00 37.62 173 GLY A N 1
ATOM 1409 C CA . GLY A 1 173 ? 34.745 -39.260 26.726 1.00 37.62 173 GLY A CA 1
ATOM 1410 C C . GLY A 1 173 ? 34.085 -40.564 27.16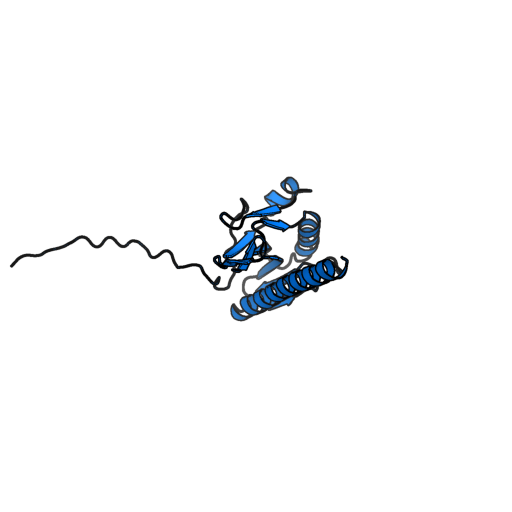8 1.00 37.62 173 GLY A C 1
ATOM 1411 O O . GLY A 1 173 ? 33.241 -40.567 28.063 1.00 37.62 173 GLY A O 1
ATOM 1412 N N . ASP A 1 174 ? 34.530 -41.649 26.541 1.00 38.62 174 ASP A N 1
ATOM 1413 C CA . ASP A 1 174 ? 34.996 -42.881 27.190 1.00 38.62 174 ASP A CA 1
ATOM 1414 C C . ASP A 1 174 ? 35.971 -43.597 26.233 1.00 38.62 174 ASP A C 1
ATOM 1416 O O . ASP A 1 174 ? 35.664 -43.650 25.016 1.00 38.62 174 ASP A O 1
#